Protein AF-A0AAP6DBE8-F1 (afdb_monomer)

Structure (mmCIF, N/CA/C/O backbone):
data_AF-A0AAP6DBE8-F1
#
_entry.id   AF-A0AAP6DBE8-F1
#
loop_
_atom_site.group_PDB
_atom_site.id
_atom_site.type_symbol
_atom_site.label_atom_id
_atom_site.label_alt_id
_atom_site.label_comp_id
_atom_site.label_asym_id
_atom_site.label_entity_id
_atom_site.label_seq_id
_atom_site.pdbx_PDB_ins_code
_atom_site.Cartn_x
_atom_site.Cartn_y
_atom_site.Cartn_z
_atom_site.occupancy
_atom_site.B_iso_or_equiv
_atom_site.auth_seq_id
_atom_site.auth_comp_id
_atom_site.auth_asym_id
_atom_site.auth_atom_id
_atom_site.pdbx_PDB_model_num
ATOM 1 N N . MET A 1 1 ? -3.756 -1.680 -12.990 1.00 94.00 1 MET A N 1
ATOM 2 C CA . MET A 1 1 ? -3.841 -1.918 -11.524 1.00 94.00 1 MET A CA 1
ATOM 3 C C . MET A 1 1 ? -5.269 -2.255 -11.115 1.00 94.00 1 MET A C 1
ATOM 5 O O . MET A 1 1 ? -6.154 -2.264 -11.970 1.00 94.00 1 MET A O 1
ATOM 9 N N . TYR A 1 2 ? -5.498 -2.557 -9.837 1.00 96.69 2 TYR A N 1
ATOM 10 C CA . TYR A 1 2 ? -6.786 -3.011 -9.311 1.00 96.69 2 TYR A CA 1
ATOM 11 C C . TYR A 1 2 ? -7.256 -2.153 -8.143 1.00 96.69 2 TYR A C 1
ATOM 13 O O . TYR A 1 2 ? -6.454 -1.786 -7.294 1.00 96.69 2 TYR A O 1
ATOM 21 N N . VAL A 1 3 ? -8.551 -1.856 -8.085 1.00 97.19 3 VAL A N 1
ATOM 22 C CA . VAL A 1 3 ? -9.161 -1.143 -6.960 1.00 97.19 3 VAL A CA 1
ATOM 23 C C . VAL A 1 3 ? -9.746 -2.162 -5.994 1.00 97.19 3 VAL A C 1
ATOM 25 O O . VAL A 1 3 ? -10.581 -2.986 -6.377 1.00 97.19 3 VAL A O 1
ATOM 28 N N . VAL A 1 4 ? -9.330 -2.083 -4.735 1.00 97.94 4 VAL A N 1
ATOM 29 C CA . VAL A 1 4 ? -9.816 -2.936 -3.649 1.00 97.94 4 VAL A CA 1
ATOM 30 C C . VAL A 1 4 ? -10.419 -2.056 -2.564 1.00 97.94 4 VAL A C 1
ATOM 32 O O . VAL A 1 4 ? -9.850 -1.034 -2.187 1.00 97.94 4 VAL A O 1
ATOM 35 N N . GLU A 1 5 ? -11.584 -2.449 -2.064 1.00 98.06 5 GLU A N 1
ATOM 36 C CA . GLU A 1 5 ? -12.177 -1.860 -0.868 1.00 98.06 5 GLU A CA 1
ATOM 37 C C . GLU A 1 5 ? -11.835 -2.724 0.347 1.00 98.06 5 GLU A C 1
ATOM 39 O O . GLU A 1 5 ? -12.017 -3.944 0.330 1.00 98.06 5 GLU A O 1
ATOM 44 N N . LEU A 1 6 ? -11.317 -2.074 1.382 1.00 98.25 6 LEU A N 1
ATOM 45 C CA . LEU A 1 6 ? -11.046 -2.637 2.693 1.00 98.25 6 LEU A CA 1
ATOM 46 C C . LEU A 1 6 ? -12.141 -2.174 3.642 1.00 98.25 6 LEU A C 1
ATOM 48 O O . LEU A 1 6 ? -12.322 -0.972 3.818 1.00 98.25 6 LEU A O 1
ATOM 52 N N . GLN A 1 7 ? -12.845 -3.122 4.245 1.00 98.19 7 GLN A N 1
ATOM 53 C CA . GLN A 1 7 ? -13.873 -2.882 5.252 1.00 98.19 7 GLN A CA 1
ATOM 54 C C . GLN A 1 7 ? -13.344 -3.321 6.617 1.00 98.19 7 GLN A C 1
ATOM 56 O O . GLN A 1 7 ? -12.933 -4.470 6.783 1.00 98.19 7 GLN A O 1
ATOM 61 N N . PHE A 1 8 ? -13.373 -2.416 7.588 1.00 98.19 8 PHE A N 1
ATOM 62 C CA . PHE A 1 8 ? -12.957 -2.648 8.963 1.00 98.19 8 PHE A CA 1
ATOM 63 C C . PHE A 1 8 ? -14.180 -2.581 9.877 1.00 98.19 8 PHE A C 1
ATOM 65 O O . PHE A 1 8 ? -14.873 -1.565 9.935 1.00 98.19 8 PHE A O 1
ATOM 72 N N . GLU A 1 9 ? -14.419 -3.668 10.599 1.00 97.06 9 GLU A N 1
ATOM 73 C CA . GLU A 1 9 ? -15.512 -3.803 11.562 1.00 97.06 9 GLU A CA 1
ATOM 74 C C . GLU A 1 9 ? -14.971 -3.641 12.984 1.00 97.06 9 GLU A C 1
ATOM 76 O O . GLU A 1 9 ? -13.877 -4.124 13.296 1.00 97.06 9 GLU A O 1
ATOM 81 N N . CYS A 1 10 ? -15.744 -2.996 13.855 1.00 95.88 10 CYS A N 1
ATOM 82 C CA . CYS A 1 10 ? -15.426 -2.895 15.276 1.00 95.88 10 CYS A CA 1
ATOM 83 C C . CYS A 1 10 ? -16.013 -4.078 16.053 1.00 95.88 10 CYS A C 1
ATOM 85 O O . CYS A 1 10 ? -17.191 -4.393 15.901 1.00 95.88 10 CYS A O 1
ATOM 87 N N . PHE A 1 11 ? -15.223 -4.699 16.932 1.00 95.75 11 PHE A N 1
ATOM 88 C CA . PHE A 1 11 ? -15.719 -5.734 17.853 1.00 95.75 11 PHE A CA 1
ATOM 89 C C . PHE A 1 11 ? -16.010 -5.208 19.268 1.00 95.75 11 PHE A C 1
ATOM 91 O O . PHE A 1 11 ? -16.619 -5.915 20.067 1.00 95.75 11 PHE A O 1
ATOM 98 N N . ASP A 1 12 ? -15.580 -3.985 19.577 1.00 95.31 12 ASP A N 1
ATOM 99 C CA . ASP A 1 12 ? -15.872 -3.274 20.823 1.00 95.31 12 ASP A CA 1
ATOM 100 C C . ASP A 1 12 ? -15.891 -1.757 20.556 1.00 95.31 12 ASP A C 1
ATOM 102 O O . ASP A 1 12 ? -15.523 -1.292 19.472 1.00 95.31 12 ASP A O 1
ATOM 106 N N . ASN A 1 13 ? -16.310 -0.970 21.545 1.00 93.62 13 ASN A N 1
ATOM 107 C CA . ASN A 1 13 ? -16.264 0.482 21.494 1.00 93.62 13 ASN A CA 1
ATOM 108 C C . ASN A 1 13 ? -14.830 0.975 21.266 1.00 93.62 13 ASN A C 1
ATOM 110 O O . ASN A 1 13 ? -13.860 0.462 21.827 1.00 93.62 13 ASN A O 1
ATOM 114 N N . THR A 1 14 ? -14.707 2.021 20.458 1.00 95.44 14 THR A N 1
ATOM 115 C CA . THR A 1 14 ? -13.428 2.642 20.117 1.00 95.44 14 THR A CA 1
ATOM 116 C C . THR A 1 14 ? -13.606 4.142 19.922 1.00 95.44 14 THR A C 1
ATOM 118 O O . THR A 1 14 ? -14.715 4.675 19.986 1.00 95.44 14 THR A O 1
ATOM 121 N N . THR A 1 15 ? -12.501 4.845 19.700 1.00 95.69 15 THR A N 1
ATOM 122 C CA . THR A 1 15 ? -12.509 6.276 19.386 1.00 95.69 15 THR A CA 1
ATOM 123 C C . THR A 1 15 ? -12.108 6.489 17.938 1.00 95.69 15 THR A C 1
ATOM 125 O O . THR A 1 15 ? -11.277 5.757 17.402 1.00 95.69 15 THR A O 1
ATOM 128 N N . VAL A 1 16 ? -12.635 7.549 17.323 1.00 94.69 16 VAL A N 1
ATOM 129 C CA . VAL A 1 16 ? -12.273 7.932 15.950 1.00 94.69 16 VAL A CA 1
ATOM 130 C C . VAL A 1 16 ? -10.757 8.084 15.800 1.00 94.69 16 VAL A C 1
ATOM 132 O O . VAL A 1 16 ? -10.187 7.604 14.830 1.00 94.69 16 VAL A O 1
ATOM 135 N N . SER A 1 17 ? -10.082 8.673 16.791 1.00 96.69 17 SER A N 1
ATOM 136 C CA . SER A 1 17 ? -8.626 8.850 16.774 1.00 96.69 17 SER A CA 1
ATOM 137 C C . SER A 1 17 ? -7.847 7.532 16.851 1.00 96.69 17 SER A C 1
ATOM 139 O O . SER A 1 17 ? -6.784 7.422 16.243 1.00 96.69 17 SER A O 1
ATOM 141 N N . ALA A 1 18 ? -8.341 6.536 17.595 1.00 97.19 18 ALA A N 1
ATOM 142 C CA . ALA A 1 18 ? -7.700 5.222 17.662 1.00 97.19 18 ALA A CA 1
ATOM 143 C C . ALA A 1 18 ? -7.819 4.483 16.323 1.00 97.19 18 ALA A C 1
ATOM 145 O O . ALA A 1 18 ? -6.824 3.954 15.826 1.00 97.19 18 ALA A O 1
ATOM 146 N N . VAL A 1 19 ? -9.011 4.516 15.721 1.00 97.12 19 VAL A N 1
ATOM 147 C CA . VAL A 1 19 ? -9.276 3.928 14.403 1.00 97.12 19 VAL A CA 1
ATOM 148 C C . VAL A 1 19 ? -8.437 4.593 13.320 1.00 97.12 19 VAL A C 1
ATOM 150 O O . VAL A 1 19 ? -7.745 3.899 12.579 1.00 97.12 19 VAL A O 1
ATOM 153 N N . ASP A 1 20 ? -8.447 5.926 13.265 1.00 96.12 20 ASP A N 1
ATOM 154 C CA . ASP A 1 20 ? -7.675 6.706 12.297 1.00 96.12 20 ASP A CA 1
ATOM 155 C C . ASP A 1 20 ? -6.185 6.347 12.357 1.00 96.12 20 ASP A C 1
ATOM 157 O O . ASP A 1 20 ? -5.578 5.999 11.343 1.00 96.12 20 ASP A O 1
ATOM 161 N N . LYS A 1 21 ? -5.606 6.317 13.562 1.00 97.38 21 LYS A N 1
ATOM 162 C CA . LYS A 1 21 ? -4.203 5.943 13.762 1.00 97.38 21 LYS A CA 1
ATOM 163 C C . LYS A 1 21 ? -3.907 4.507 13.317 1.00 97.38 21 LYS A C 1
ATOM 165 O O . LYS A 1 21 ? -2.855 4.263 12.723 1.00 97.38 21 LYS A O 1
ATOM 170 N N . ALA A 1 22 ? -4.787 3.556 13.628 1.00 98.12 22 ALA A N 1
ATOM 171 C CA . ALA A 1 22 ? -4.587 2.146 13.302 1.00 98.12 22 ALA A CA 1
ATOM 172 C C . ALA A 1 22 ? -4.685 1.890 11.790 1.00 98.12 22 ALA A C 1
ATOM 174 O O . ALA A 1 22 ? -3.790 1.270 11.212 1.00 98.12 22 ALA A O 1
ATOM 175 N N . ILE A 1 23 ? -5.728 2.419 11.142 1.00 98.06 23 ILE A N 1
ATOM 176 C CA . ILE A 1 23 ? -5.949 2.256 9.703 1.00 98.06 23 ILE A CA 1
ATOM 177 C C . ILE A 1 23 ? -4.853 2.972 8.909 1.00 98.06 23 ILE A C 1
ATOM 179 O O . ILE A 1 23 ? -4.235 2.337 8.056 1.00 98.06 23 ILE A O 1
ATOM 183 N N . ASN A 1 24 ? -4.535 4.238 9.212 1.00 97.50 24 ASN A N 1
ATOM 184 C CA . ASN A 1 24 ? -3.454 4.944 8.513 1.00 97.50 24 ASN A CA 1
ATOM 185 C C . ASN A 1 24 ? -2.097 4.258 8.717 1.00 97.50 24 ASN A C 1
ATOM 187 O O . ASN A 1 24 ? -1.337 4.110 7.764 1.00 97.50 24 ASN A O 1
ATOM 191 N N . GLY A 1 25 ? -1.814 3.752 9.923 1.00 97.31 25 GLY A N 1
ATOM 192 C CA . GLY A 1 25 ? -0.592 2.988 10.187 1.00 97.31 25 GLY A CA 1
ATOM 193 C C . GLY A 1 25 ? -0.487 1.701 9.359 1.00 97.31 25 GLY A C 1
ATOM 194 O O . GLY A 1 25 ? 0.607 1.338 8.918 1.00 97.31 25 GLY A O 1
ATOM 195 N N . LEU A 1 26 ? -1.610 1.019 9.108 1.00 98.44 26 LEU A N 1
ATOM 196 C CA . LEU A 1 26 ? -1.655 -0.122 8.195 1.00 98.44 26 LEU A CA 1
ATOM 197 C C . LEU A 1 26 ? -1.485 0.312 6.734 1.00 98.44 26 LEU A C 1
ATOM 199 O O . LEU A 1 26 ? -0.743 -0.342 6.002 1.00 98.44 26 LEU A O 1
ATOM 203 N N . MET A 1 27 ? -2.135 1.400 6.310 1.00 98.25 27 MET A N 1
ATOM 204 C CA . MET A 1 27 ? -2.022 1.898 4.935 1.00 98.25 27 MET A CA 1
ATOM 205 C C . MET A 1 27 ? -0.584 2.308 4.610 1.00 98.25 27 MET A C 1
ATOM 207 O O . MET A 1 27 ? -0.059 1.923 3.566 1.00 98.25 27 MET A O 1
ATOM 211 N N . ASP A 1 28 ? 0.094 2.991 5.535 1.00 97.00 28 ASP A N 1
ATOM 212 C CA . ASP A 1 28 ? 1.515 3.316 5.420 1.00 97.00 28 ASP A CA 1
ATOM 213 C C . ASP A 1 28 ? 2.380 2.057 5.308 1.00 97.00 28 ASP A C 1
ATOM 215 O O . ASP A 1 28 ? 3.249 1.984 4.440 1.00 97.00 28 ASP A O 1
ATOM 219 N N . ALA A 1 29 ? 2.139 1.045 6.148 1.00 97.38 29 ALA A N 1
ATOM 220 C CA . ALA A 1 29 ? 2.899 -0.202 6.105 1.00 97.38 29 ALA A CA 1
ATOM 221 C C . ALA A 1 29 ? 2.716 -0.943 4.769 1.00 97.38 29 ALA A C 1
ATOM 223 O O . ALA A 1 29 ? 3.698 -1.371 4.161 1.00 97.38 29 ALA A O 1
ATOM 224 N N . LEU A 1 30 ? 1.478 -1.055 4.279 1.00 98.12 30 LEU A N 1
ATOM 225 C CA . LEU A 1 30 ? 1.172 -1.675 2.986 1.00 98.12 30 LEU A CA 1
ATOM 226 C C . LEU A 1 30 ? 1.778 -0.886 1.820 1.00 98.12 30 LEU A C 1
ATOM 228 O O . LEU A 1 30 ? 2.292 -1.488 0.873 1.00 98.12 30 LEU A O 1
ATOM 232 N N . ARG A 1 31 ? 1.762 0.450 1.897 1.00 97.38 31 ARG A N 1
ATOM 233 C CA . ARG A 1 31 ? 2.384 1.336 0.908 1.00 97.38 31 ARG A CA 1
ATOM 234 C C . ARG A 1 31 ? 3.899 1.181 0.885 1.00 97.38 31 ARG A C 1
ATOM 236 O O . ARG A 1 31 ? 4.477 1.016 -0.184 1.00 97.38 31 ARG A O 1
ATOM 243 N N . TYR A 1 32 ? 4.555 1.204 2.043 1.00 96.50 32 TYR A N 1
ATOM 244 C CA . TYR A 1 32 ? 6.007 1.031 2.132 1.00 96.50 32 TYR A CA 1
ATOM 245 C C . TYR A 1 32 ? 6.463 -0.369 1.740 1.00 96.50 32 TYR A C 1
ATOM 247 O O . TYR A 1 32 ? 7.590 -0.526 1.288 1.00 96.50 32 TYR A O 1
ATOM 255 N N . ASN A 1 33 ? 5.596 -1.372 1.851 1.00 97.38 33 ASN A N 1
ATOM 256 C CA . ASN A 1 33 ? 5.857 -2.698 1.308 1.00 97.38 33 ASN A CA 1
ATOM 257 C C . ASN A 1 33 ? 5.554 -2.806 -0.205 1.00 97.38 33 ASN A C 1
ATOM 259 O O . ASN A 1 33 ? 5.912 -3.787 -0.846 1.00 97.38 33 ASN A O 1
ATOM 263 N N . GLY A 1 34 ? 4.894 -1.803 -0.795 1.00 96.56 34 GLY A N 1
ATOM 264 C CA . GLY A 1 34 ? 4.523 -1.751 -2.212 1.00 96.56 34 GLY A CA 1
ATOM 265 C C . GLY A 1 34 ? 3.275 -2.546 -2.593 1.00 96.56 34 GLY A C 1
ATOM 266 O O . GLY A 1 34 ? 3.054 -2.786 -3.777 1.00 96.56 34 GLY A O 1
ATOM 267 N N . GLN A 1 35 ? 2.469 -2.976 -1.619 1.00 97.56 35 GLN A N 1
ATOM 268 C CA . GLN A 1 35 ? 1.204 -3.686 -1.859 1.00 97.56 35 GLN A CA 1
ATOM 269 C C . GLN A 1 35 ? 0.055 -2.730 -2.208 1.00 97.56 35 GLN A C 1
ATOM 271 O O . GLN A 1 35 ? -0.896 -3.113 -2.892 1.00 97.56 35 GLN A O 1
ATOM 276 N N . VAL A 1 36 ? 0.151 -1.489 -1.730 1.00 97.62 36 VAL A N 1
ATOM 277 C CA . VAL A 1 36 ? -0.8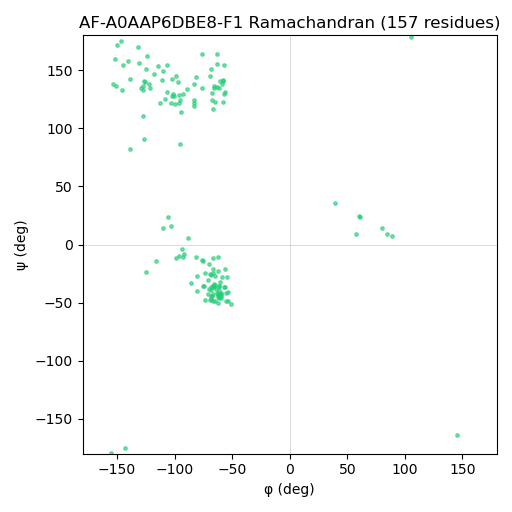06 -0.409 -1.974 1.00 97.62 36 VAL A CA 1
ATOM 278 C C . VAL A 1 36 ? -0.087 0.771 -2.623 1.00 97.62 36 VAL A C 1
ATOM 280 O O . VAL A 1 36 ? 1.025 1.132 -2.241 1.00 97.62 36 VAL A O 1
ATOM 283 N N . LEU A 1 37 ? -0.736 1.370 -3.614 1.00 95.75 37 LEU A N 1
ATOM 284 C CA . LEU A 1 37 ? -0.281 2.530 -4.368 1.00 95.75 37 LEU A CA 1
ATOM 285 C C . LEU A 1 37 ? -1.074 3.773 -3.952 1.00 95.75 37 LEU A C 1
ATOM 287 O O . LEU A 1 37 ? -2.222 3.675 -3.524 1.00 95.75 37 LEU A O 1
ATOM 291 N N . GLY A 1 38 ? -0.467 4.946 -4.123 1.00 90.81 38 GLY A N 1
ATOM 292 C CA . GLY A 1 38 ? -1.052 6.227 -3.720 1.00 90.81 38 GLY A CA 1
ATOM 293 C C . GLY A 1 38 ? -0.404 6.799 -2.464 1.00 90.81 38 GLY A C 1
ATOM 294 O O . GLY A 1 38 ? 0.545 6.227 -1.929 1.00 90.81 38 GLY A O 1
ATOM 295 N N . ARG A 1 39 ? -0.860 7.981 -2.046 1.00 84.50 39 ARG A N 1
ATOM 296 C CA . ARG A 1 39 ? -0.313 8.740 -0.902 1.00 84.50 39 ARG A CA 1
ATOM 297 C C . ARG A 1 39 ? -1.365 9.090 0.141 1.00 84.50 39 ARG A C 1
ATOM 299 O O . ARG A 1 39 ? -1.012 9.303 1.293 1.00 84.50 39 ARG A O 1
ATOM 306 N N . GLU A 1 40 ? -2.623 9.143 -0.273 1.00 86.94 40 GLU A N 1
ATOM 307 C CA . GLU A 1 40 ? -3.751 9.510 0.566 1.00 86.94 40 GLU A CA 1
ATOM 308 C C . GLU A 1 40 ? -4.809 8.422 0.458 1.00 86.94 40 GLU A C 1
ATOM 310 O O . GLU A 1 40 ? -5.139 7.963 -0.638 1.00 86.94 40 GLU A O 1
ATOM 315 N N . PHE A 1 41 ? -5.323 8.007 1.611 1.00 94.81 41 PHE A N 1
ATOM 316 C CA . PHE A 1 41 ? -6.268 6.908 1.729 1.00 94.81 41 PHE A CA 1
ATOM 317 C C . PHE A 1 41 ? -7.483 7.403 2.506 1.00 94.81 41 PHE A C 1
ATOM 319 O O . PHE A 1 41 ? -7.481 7.358 3.735 1.00 94.81 41 PHE A O 1
ATOM 326 N N . PRO A 1 42 ? -8.512 7.925 1.817 1.00 94.75 42 PRO A N 1
ATOM 327 C CA . PRO A 1 42 ? -9.711 8.400 2.486 1.00 94.75 42 PRO A CA 1
ATOM 328 C C . PRO A 1 42 ? -10.347 7.275 3.306 1.00 94.75 42 PRO A C 1
ATOM 330 O O . PRO A 1 42 ? -10.696 6.225 2.759 1.00 94.75 42 PRO A O 1
ATOM 333 N N . ILE A 1 43 ? -10.506 7.514 4.607 1.00 96.69 43 ILE A N 1
ATOM 334 C CA . ILE A 1 43 ? -11.224 6.622 5.516 1.00 96.69 43 ILE A CA 1
ATOM 335 C C . ILE A 1 43 ? -12.663 7.123 5.608 1.00 96.69 43 ILE A C 1
ATOM 337 O O . ILE A 1 43 ? -12.926 8.215 6.112 1.00 96.69 43 ILE A O 1
ATOM 341 N N . VAL A 1 44 ? -13.601 6.327 5.109 1.00 96.94 44 VAL A N 1
ATOM 342 C CA . VAL A 1 44 ? -15.036 6.602 5.210 1.00 96.94 44 VAL A CA 1
ATOM 343 C C . VAL A 1 44 ? -15.575 5.905 6.453 1.00 96.94 44 VAL A C 1
ATOM 345 O O . VAL A 1 44 ? -15.343 4.716 6.631 1.00 96.94 44 VAL A O 1
ATOM 348 N N . MET A 1 45 ? -16.305 6.632 7.295 1.00 95.38 45 MET A N 1
ATOM 349 C CA . MET A 1 45 ? -17.018 6.088 8.454 1.00 95.38 45 MET A CA 1
ATOM 350 C C . MET A 1 45 ? -18.505 5.951 8.113 1.00 95.38 45 MET A C 1
ATOM 352 O O . MET A 1 45 ? -19.111 6.916 7.647 1.00 95.38 45 MET A O 1
ATOM 356 N N . GLY A 1 46 ? -19.100 4.785 8.359 1.00 89.75 46 GLY A N 1
ATOM 357 C CA . GLY A 1 46 ? -20.534 4.554 8.165 1.00 89.75 46 GLY A CA 1
ATOM 358 C C . GLY A 1 46 ? -21.045 3.447 9.078 1.00 89.75 46 GLY A C 1
ATOM 359 O O . GLY A 1 46 ? -20.343 2.469 9.262 1.00 89.75 46 GLY A O 1
ATOM 360 N N . ASP A 1 47 ? -22.223 3.616 9.685 1.00 87.06 47 ASP A N 1
ATOM 361 C CA . ASP A 1 47 ? -22.952 2.613 10.490 1.00 87.06 47 ASP A CA 1
ATOM 362 C C . ASP A 1 47 ? -22.109 1.705 11.425 1.00 87.06 47 ASP A C 1
ATOM 364 O O . ASP A 1 47 ? -22.445 0.547 11.650 1.00 87.06 47 ASP A O 1
ATOM 368 N N . GLY A 1 48 ? -21.031 2.235 12.022 1.00 85.62 48 GLY A N 1
ATOM 369 C CA . GLY A 1 48 ? -20.146 1.486 12.934 1.00 85.62 48 GLY A CA 1
ATOM 370 C C . GLY A 1 48 ? -18.985 0.737 12.264 1.00 85.62 48 GLY A C 1
ATOM 371 O O . GLY A 1 48 ? -18.253 0.013 12.936 1.00 85.62 48 GLY A O 1
ATOM 372 N N . GLU A 1 49 ? -18.788 0.946 10.967 1.00 95.38 49 GLU A N 1
ATOM 373 C CA . GLU A 1 49 ? -17.738 0.366 10.135 1.00 95.38 49 GLU A CA 1
ATOM 374 C C . GLU A 1 49 ? -16.907 1.455 9.444 1.00 95.38 49 GLU A C 1
ATOM 376 O O . GLU A 1 49 ? -17.309 2.620 9.316 1.00 95.38 49 GLU A O 1
ATOM 381 N N . PHE A 1 50 ? -15.726 1.057 8.975 1.00 98.00 50 PHE A N 1
ATOM 382 C CA . PHE A 1 50 ? -14.801 1.934 8.271 1.00 98.00 50 PHE A CA 1
ATOM 383 C C . PHE A 1 50 ? -14.394 1.338 6.936 1.00 98.00 50 PHE A C 1
ATOM 385 O O . PHE A 1 50 ? -14.139 0.141 6.831 1.00 98.00 50 PHE A O 1
ATOM 392 N N . PHE A 1 51 ? -14.281 2.185 5.921 1.00 98.00 51 PHE A N 1
ATOM 393 C CA . PHE A 1 51 ? -13.958 1.765 4.567 1.00 98.00 51 PHE A CA 1
ATOM 394 C C . PHE A 1 51 ? -12.784 2.560 4.026 1.00 98.00 51 PHE A C 1
ATOM 396 O O . PHE A 1 51 ? -12.744 3.784 4.145 1.00 98.00 51 PHE A O 1
ATOM 403 N N . VAL A 1 52 ? -11.860 1.864 3.374 1.00 98.12 52 VAL A N 1
ATOM 404 C CA . VAL A 1 52 ? -10.759 2.475 2.629 1.00 98.12 52 VAL A CA 1
ATOM 405 C C . VAL A 1 52 ? -10.720 1.869 1.242 1.00 98.12 52 VAL A C 1
ATOM 407 O O . VAL A 1 52 ? -10.798 0.653 1.085 1.00 98.12 52 VAL A O 1
ATOM 410 N N . ARG A 1 53 ? -10.576 2.709 0.220 1.00 97.31 53 ARG A N 1
ATOM 411 C CA . ARG A 1 53 ? -10.313 2.245 -1.144 1.00 97.31 53 ARG A CA 1
ATOM 412 C C . ARG A 1 53 ? -8.848 2.435 -1.464 1.00 97.31 53 ARG A C 1
ATOM 414 O O . ARG A 1 53 ? -8.309 3.525 -1.296 1.00 97.31 53 ARG A O 1
ATOM 421 N N . VAL A 1 54 ? -8.228 1.363 -1.930 1.00 97.06 54 VAL A N 1
ATOM 422 C CA . VAL A 1 54 ? -6.812 1.320 -2.275 1.00 97.06 54 VAL A CA 1
ATOM 423 C C . VAL A 1 54 ? -6.635 0.851 -3.709 1.00 97.06 54 VAL A C 1
ATOM 425 O O . VAL A 1 54 ? -7.445 0.081 -4.232 1.00 97.06 54 VAL A O 1
ATOM 428 N N . VAL A 1 55 ? -5.555 1.307 -4.337 1.00 96.88 55 VAL A N 1
ATOM 429 C CA . VAL A 1 55 ? -5.106 0.787 -5.626 1.00 96.88 55 VAL A CA 1
ATOM 430 C C . VAL A 1 55 ? -3.963 -0.188 -5.375 1.00 96.88 55 VAL A C 1
ATOM 432 O O . VAL A 1 55 ? -2.988 0.142 -4.705 1.00 96.88 55 VAL A O 1
ATOM 435 N N . CYS A 1 56 ? -4.079 -1.392 -5.915 1.00 97.50 56 CYS A N 1
ATOM 436 C CA . CYS A 1 56 ? -3.099 -2.460 -5.808 1.00 97.50 56 CYS A CA 1
ATOM 437 C C . CYS A 1 56 ? -2.433 -2.716 -7.168 1.00 97.50 56 CYS A C 1
ATOM 439 O O . CYS A 1 56 ? -3.118 -2.680 -8.200 1.00 97.50 56 CYS A O 1
ATOM 441 N N . PRO A 1 57 ? -1.118 -3.004 -7.204 1.00 96.94 57 PRO A N 1
ATOM 442 C CA . PRO A 1 57 ? -0.426 -3.367 -8.440 1.00 96.94 57 PRO A CA 1
ATOM 443 C C . PRO A 1 57 ? -1.071 -4.561 -9.165 1.00 96.94 57 PRO A C 1
ATOM 445 O O . PRO A 1 57 ? -1.272 -4.520 -10.381 1.00 96.94 57 PRO A O 1
ATOM 448 N N . GLU A 1 58 ? -1.466 -5.580 -8.402 1.00 96.56 58 GLU A N 1
ATOM 449 C CA . GLU A 1 58 ? -1.987 -6.873 -8.852 1.00 96.56 58 GLU A CA 1
ATOM 450 C C . GLU A 1 58 ? -3.271 -7.253 -8.095 1.00 96.56 58 GLU A C 1
ATOM 452 O O . GLU A 1 58 ? -3.654 -6.603 -7.121 1.00 96.56 58 GLU A O 1
ATOM 457 N N . GLN A 1 59 ? -3.962 -8.309 -8.542 1.00 95.56 59 GLN A N 1
ATOM 458 C CA . GLN A 1 59 ? -5.225 -8.746 -7.920 1.00 95.56 59 GLN A CA 1
ATOM 459 C C . GLN A 1 59 ? -5.033 -9.265 -6.496 1.00 95.56 59 GLN A C 1
ATOM 461 O O . GLN A 1 59 ? -5.904 -9.114 -5.644 1.00 95.56 59 GLN A O 1
ATOM 466 N N . ASP A 1 60 ? -3.894 -9.893 -6.255 1.00 95.62 60 ASP A N 1
ATOM 467 C CA . ASP A 1 60 ? -3.535 -10.596 -5.037 1.00 95.62 60 ASP A CA 1
ATOM 468 C C . ASP A 1 60 ? -2.445 -9.858 -4.249 1.00 95.62 60 ASP A C 1
ATOM 470 O O . ASP A 1 60 ? -1.880 -10.426 -3.316 1.00 95.62 60 ASP A O 1
ATOM 474 N N . SER A 1 61 ? -2.173 -8.582 -4.563 1.00 97.25 61 SER A N 1
ATOM 475 C CA . SER A 1 61 ? -1.147 -7.790 -3.870 1.00 97.25 61 SER A CA 1
ATOM 476 C C . SER A 1 61 ? -1.343 -7.751 -2.358 1.00 97.25 61 SER A C 1
ATOM 478 O O . SER A 1 61 ? -0.370 -7.619 -1.628 1.00 97.25 61 SER A O 1
ATOM 480 N N . LEU A 1 62 ? -2.578 -7.873 -1.865 1.00 97.75 62 LEU A N 1
ATOM 481 C CA . LEU A 1 62 ? -2.905 -7.883 -0.433 1.00 97.75 62 LEU A CA 1
ATOM 482 C C . LEU A 1 62 ? -2.855 -9.277 0.211 1.00 97.75 62 LEU A C 1
ATOM 484 O O . LEU A 1 62 ? -3.212 -9.431 1.377 1.00 97.75 62 LEU A O 1
ATOM 488 N N . HIS A 1 63 ? -2.430 -10.307 -0.523 1.00 97.38 63 HIS A N 1
ATOM 489 C CA . HIS A 1 63 ? -2.318 -11.647 0.029 1.00 97.38 63 HIS A CA 1
ATOM 490 C C . HIS A 1 63 ? -1.271 -11.675 1.165 1.00 97.38 63 HIS A C 1
ATOM 492 O O . HIS A 1 63 ? -0.157 -11.178 0.974 1.00 97.38 63 HIS A O 1
ATOM 498 N N . PRO A 1 64 ? -1.542 -12.336 2.312 1.00 96.62 64 PRO A N 1
ATOM 499 C CA . PRO A 1 64 ? -0.636 -12.347 3.468 1.00 96.62 64 PRO A CA 1
ATOM 500 C C . PRO A 1 64 ? 0.789 -12.842 3.193 1.00 96.62 64 PRO A C 1
ATOM 502 O O . PRO A 1 64 ? 1.709 -12.516 3.938 1.00 96.62 64 PRO A O 1
ATOM 505 N N . ARG A 1 65 ? 0.983 -13.609 2.110 1.00 96.25 65 ARG A N 1
ATOM 506 C CA . ARG A 1 65 ? 2.305 -14.072 1.641 1.00 96.25 65 ARG A CA 1
ATOM 507 C C . ARG A 1 65 ? 3.270 -12.929 1.332 1.00 96.25 65 ARG A C 1
ATOM 509 O O . ARG A 1 65 ? 4.471 -13.127 1.430 1.00 96.25 65 ARG A O 1
ATOM 516 N N . TYR A 1 66 ? 2.738 -11.766 0.962 1.00 96.94 66 TYR A N 1
ATOM 517 C CA . TYR A 1 66 ? 3.530 -10.592 0.621 1.00 96.94 66 TYR A CA 1
ATOM 518 C C . TYR A 1 66 ? 3.773 -9.673 1.813 1.00 96.94 66 TYR A C 1
ATOM 520 O O . TYR A 1 66 ? 4.548 -8.736 1.684 1.00 96.94 66 TYR A O 1
ATOM 528 N N . HIS A 1 67 ? 3.143 -9.908 2.970 1.00 97.06 67 HIS A N 1
ATOM 529 C CA . HIS A 1 67 ? 3.289 -9.026 4.124 1.00 97.06 67 HIS A CA 1
ATOM 530 C C . HIS A 1 67 ? 4.726 -9.034 4.643 1.00 97.06 67 HIS A C 1
ATOM 532 O O . HIS A 1 67 ? 5.228 -10.072 5.088 1.00 97.06 67 HIS A O 1
ATOM 538 N N . SER A 1 68 ? 5.341 -7.852 4.697 1.00 96.19 68 SER A N 1
ATOM 539 C CA . SER A 1 68 ? 6.526 -7.656 5.527 1.00 96.19 68 SER A CA 1
ATOM 540 C C . SER A 1 68 ? 6.187 -7.868 7.002 1.00 96.19 68 SER A C 1
ATOM 542 O O . SER A 1 68 ? 5.022 -7.834 7.419 1.00 96.19 68 SER A O 1
ATOM 544 N N . ASP A 1 69 ? 7.209 -8.053 7.832 1.00 95.69 69 ASP A N 1
ATOM 545 C CA . ASP A 1 69 ? 7.000 -8.190 9.274 1.00 95.69 69 ASP A CA 1
ATOM 546 C C . ASP A 1 69 ? 6.347 -6.944 9.876 1.00 95.69 69 ASP A C 1
ATOM 548 O O . ASP A 1 69 ? 5.507 -7.055 10.769 1.00 95.69 69 ASP A O 1
ATOM 552 N N . PHE A 1 70 ? 6.635 -5.761 9.327 1.00 96.31 70 PHE A N 1
ATOM 553 C CA . PHE A 1 70 ? 5.985 -4.530 9.759 1.00 96.31 70 PHE A CA 1
ATOM 554 C C . PHE A 1 70 ? 4.498 -4.482 9.377 1.00 96.31 70 PHE A C 1
ATOM 556 O O . PHE A 1 70 ? 3.676 -4.089 10.205 1.00 96.31 70 PHE A O 1
ATOM 563 N N . VAL A 1 71 ? 4.120 -4.964 8.184 1.00 98.06 71 VAL A N 1
ATOM 564 C CA . VAL A 1 71 ? 2.701 -5.112 7.810 1.00 98.06 71 VAL A CA 1
ATOM 565 C C . VAL A 1 71 ? 1.990 -6.058 8.777 1.00 98.06 71 VAL A C 1
ATOM 567 O O . VAL A 1 71 ? 0.913 -5.726 9.267 1.00 98.06 71 VAL A O 1
ATOM 570 N N . LYS A 1 72 ? 2.600 -7.198 9.128 1.00 97.81 72 LYS A N 1
ATOM 571 C CA . LYS A 1 72 ? 2.027 -8.138 10.112 1.00 97.81 72 LYS A CA 1
ATOM 572 C C . LYS A 1 72 ? 1.832 -7.476 11.480 1.00 97.81 72 LYS A C 1
ATOM 574 O O . LYS A 1 72 ? 0.790 -7.656 12.104 1.00 97.81 72 LYS A O 1
ATOM 579 N N . VAL A 1 73 ? 2.799 -6.675 11.932 1.00 97.50 73 VAL A N 1
ATOM 580 C CA . VAL A 1 73 ? 2.682 -5.899 13.177 1.00 97.50 73 VAL A CA 1
ATOM 581 C C . VAL A 1 73 ? 1.517 -4.909 13.108 1.00 97.50 73 VAL A C 1
ATOM 583 O O . VAL A 1 73 ? 0.729 -4.847 14.049 1.00 97.50 73 VAL A O 1
ATOM 586 N N . CYS A 1 74 ? 1.370 -4.157 12.015 1.00 98.12 74 CYS A N 1
ATOM 587 C CA . CYS A 1 74 ? 0.259 -3.216 11.857 1.00 98.12 74 CYS A CA 1
ATOM 588 C C . CYS A 1 74 ? -1.103 -3.917 11.763 1.00 98.12 74 CYS A C 1
ATOM 590 O O . CYS A 1 74 ? -2.061 -3.429 12.352 1.00 98.12 74 CYS A O 1
ATOM 592 N N . MET A 1 75 ? -1.182 -5.081 11.110 1.00 98.12 75 MET A N 1
ATOM 593 C CA . MET A 1 75 ? -2.394 -5.912 11.088 1.00 98.12 75 MET A CA 1
ATOM 594 C C . MET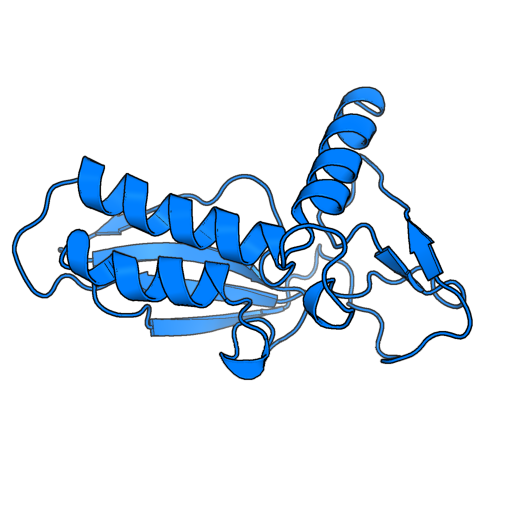 A 1 75 ? -2.806 -6.341 12.499 1.00 98.12 75 MET A C 1
ATOM 596 O O . MET A 1 75 ? -3.978 -6.253 12.846 1.00 98.12 75 MET A O 1
ATOM 600 N N . ASN A 1 76 ? -1.847 -6.748 13.336 1.00 97.44 76 ASN A N 1
ATOM 601 C CA . ASN A 1 76 ? -2.132 -7.116 14.723 1.00 97.44 76 ASN A CA 1
ATOM 602 C C . ASN A 1 76 ? -2.556 -5.904 15.567 1.00 97.44 76 ASN A C 1
ATOM 604 O O . ASN A 1 76 ? -3.450 -6.024 16.392 1.00 97.44 76 ASN A O 1
ATOM 608 N N . ARG A 1 77 ? -1.974 -4.721 15.333 1.00 97.44 77 ARG A N 1
ATOM 609 C CA . ARG A 1 77 ? -2.323 -3.479 16.053 1.00 97.44 77 ARG A CA 1
ATOM 610 C C . ARG A 1 77 ? -3.736 -2.966 15.776 1.00 97.44 77 ARG A C 1
ATOM 612 O O . ARG A 1 77 ? -4.198 -2.089 16.498 1.00 97.44 77 ARG A O 1
ATOM 619 N N . LEU A 1 78 ? -4.437 -3.498 14.773 1.00 98.25 78 LEU A N 1
ATOM 620 C CA . LEU A 1 78 ? -5.854 -3.188 14.561 1.00 98.25 78 LEU A CA 1
ATOM 621 C C . LEU A 1 78 ? -6.690 -3.517 15.808 1.00 98.25 78 LEU A C 1
ATOM 623 O O . LEU A 1 78 ? -7.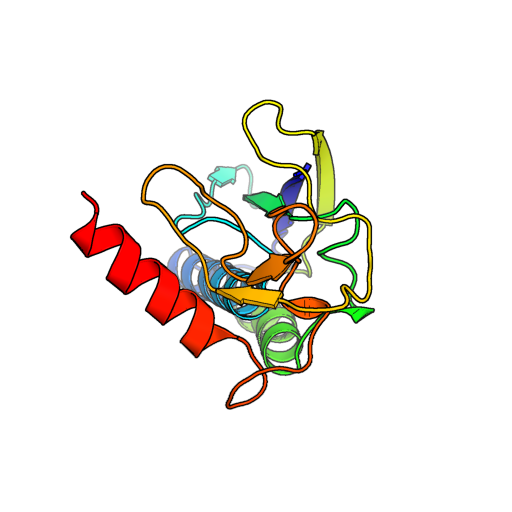574 -2.739 16.170 1.00 98.25 78 LEU A O 1
ATOM 627 N N . SER A 1 79 ? -6.358 -4.600 16.521 1.00 97.56 79 SER A N 1
ATOM 628 C CA . SER A 1 79 ? -7.089 -4.986 17.732 1.00 97.56 79 SER A CA 1
ATOM 629 C C . SER A 1 79 ? -6.950 -3.978 18.86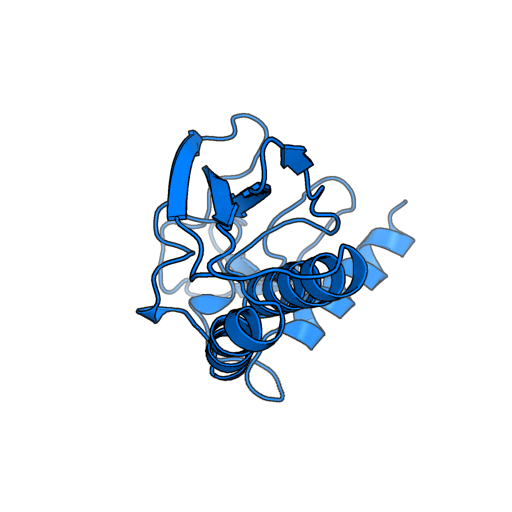9 1.00 97.56 79 SER A C 1
ATOM 631 O O . SER A 1 79 ? -7.867 -3.855 19.674 1.00 97.56 79 SER A O 1
ATOM 633 N N . ASP A 1 80 ? -5.849 -3.220 18.921 1.00 96.94 80 ASP A N 1
ATOM 634 C CA . ASP A 1 80 ? -5.642 -2.169 19.929 1.00 96.94 80 ASP A CA 1
ATOM 635 C C . ASP A 1 80 ? -6.640 -1.008 19.754 1.00 96.94 80 ASP A C 1
ATOM 637 O O . ASP A 1 80 ? -6.886 -0.247 20.689 1.00 96.94 80 ASP A O 1
ATOM 641 N N . ALA A 1 81 ? -7.220 -0.874 18.556 1.00 97.31 81 ALA A N 1
ATOM 642 C CA . ALA A 1 81 ? -8.278 0.077 18.226 1.00 97.31 81 ALA A CA 1
ATOM 643 C C . ALA A 1 81 ? -9.670 -0.579 18.151 1.00 97.31 81 ALA A C 1
ATOM 645 O O . ALA A 1 81 ? -10.593 0.025 17.603 1.00 97.31 81 ALA A O 1
ATOM 646 N N . SER A 1 82 ? -9.822 -1.794 18.684 1.00 97.69 82 SER A N 1
ATOM 647 C CA . SER A 1 82 ? -11.048 -2.602 18.627 1.00 97.69 82 SER A CA 1
ATOM 648 C C . SER A 1 82 ? -11.503 -2.975 17.208 1.00 97.69 82 SER A C 1
ATOM 650 O O . SER A 1 82 ? -12.681 -3.262 17.000 1.00 97.69 82 SER A O 1
ATOM 652 N N . LEU A 1 83 ? -10.590 -2.985 16.228 1.00 97.81 83 LEU A N 1
ATOM 653 C CA . LEU A 1 83 ? -10.880 -3.335 14.835 1.00 97.81 83 LEU A CA 1
ATOM 654 C C . LEU A 1 83 ? -10.538 -4.798 14.544 1.00 97.81 83 LEU A C 1
ATOM 656 O O . LEU A 1 83 ? -9.497 -5.312 14.962 1.00 97.81 83 LEU A O 1
ATOM 660 N N . LEU A 1 84 ? -11.395 -5.457 13.769 1.00 97.19 84 LEU A N 1
ATOM 661 C CA . LEU A 1 84 ? -11.104 -6.750 13.158 1.00 97.19 84 LEU A CA 1
ATOM 662 C C . LEU A 1 84 ? -10.160 -6.591 11.956 1.00 97.19 84 LEU A C 1
ATOM 664 O O . LEU A 1 84 ? -9.984 -5.501 11.405 1.00 97.19 84 LEU A O 1
ATOM 668 N N . ALA A 1 85 ? -9.564 -7.704 11.521 1.00 96.38 85 ALA A N 1
ATOM 669 C CA . ALA A 1 85 ? -8.825 -7.735 10.263 1.00 96.38 85 ALA A CA 1
ATOM 670 C C . ALA A 1 85 ? -9.748 -7.333 9.094 1.00 96.38 85 ALA A C 1
ATOM 672 O O . ALA A 1 85 ? -10.897 -7.785 9.053 1.00 96.38 85 ALA A O 1
ATOM 673 N N . PRO A 1 86 ? -9.270 -6.515 8.138 1.00 97.56 86 PRO A N 1
ATOM 674 C CA . PRO A 1 86 ? -10.125 -5.978 7.097 1.00 97.56 86 PRO A CA 1
ATOM 675 C C . PRO A 1 86 ? -10.655 -7.067 6.169 1.00 97.56 86 PRO A C 1
ATOM 677 O O . PRO A 1 86 ? -9.904 -7.915 5.677 1.00 97.56 86 PRO A O 1
ATOM 680 N N . LYS A 1 87 ? -11.946 -6.983 5.855 1.00 97.38 87 LYS A N 1
ATOM 681 C CA . LYS A 1 87 ? -12.549 -7.719 4.745 1.00 97.38 87 LYS A CA 1
ATOM 682 C C . LYS A 1 87 ? -12.170 -7.022 3.444 1.00 97.38 87 LYS A C 1
ATOM 684 O O . LYS A 1 87 ? -12.232 -5.800 3.343 1.00 97.38 87 LYS A O 1
ATOM 689 N N . MET A 1 88 ? -11.764 -7.806 2.452 1.00 96.75 88 MET A N 1
ATOM 690 C CA . MET A 1 88 ? -11.299 -7.295 1.163 1.00 96.75 88 MET A CA 1
ATOM 691 C C . MET A 1 88 ? -12.348 -7.558 0.089 1.00 96.75 88 MET A C 1
ATOM 693 O O . MET A 1 88 ? -12.811 -8.689 -0.069 1.00 96.75 88 MET A O 1
ATOM 697 N N . ARG A 1 89 ? -12.686 -6.530 -0.691 1.00 97.38 89 ARG A N 1
ATOM 698 C CA . ARG A 1 89 ? -13.599 -6.633 -1.831 1.00 97.38 89 ARG A CA 1
ATOM 699 C C . ARG A 1 89 ? -12.949 -6.045 -3.078 1.00 97.38 89 ARG A C 1
ATOM 701 O O . ARG A 1 89 ? -12.760 -4.835 -3.180 1.00 97.38 89 ARG A O 1
ATOM 708 N N . MET A 1 90 ? -12.618 -6.906 -4.039 1.00 97.19 90 MET A N 1
ATOM 709 C CA . MET A 1 90 ? -12.112 -6.487 -5.348 1.00 97.19 90 MET A CA 1
ATOM 710 C C . MET A 1 90 ? -13.220 -5.753 -6.109 1.00 97.19 90 MET A C 1
ATOM 712 O O . 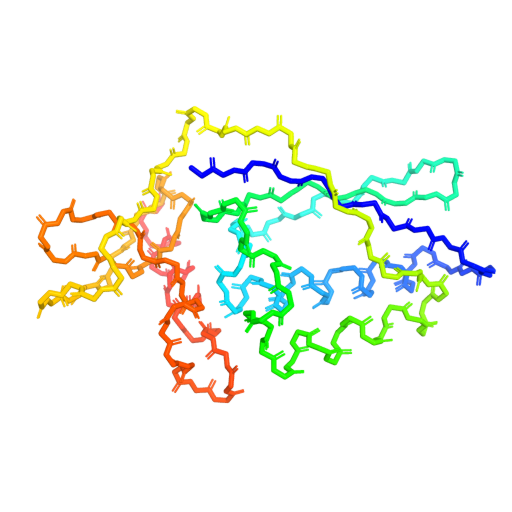MET A 1 90 ? -14.255 -6.347 -6.412 1.00 97.19 90 MET A O 1
ATOM 716 N N . LEU A 1 91 ? -13.015 -4.470 -6.412 1.00 97.12 91 LEU A N 1
ATOM 717 C CA . LEU A 1 91 ? -13.973 -3.675 -7.184 1.00 97.12 91 LEU A CA 1
ATOM 718 C C . LEU A 1 91 ? -13.750 -3.837 -8.690 1.00 97.12 91 LEU A C 1
ATOM 720 O O . LEU A 1 91 ? -14.710 -3.816 -9.456 1.00 97.12 91 LEU A O 1
ATOM 724 N N . GLY A 1 92 ? -12.497 -4.024 -9.113 1.00 95.94 92 GLY A N 1
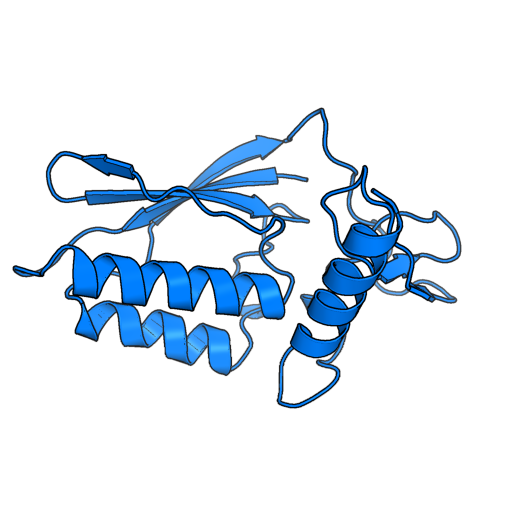ATOM 725 C CA . GLY A 1 92 ? -12.148 -4.257 -10.511 1.00 95.94 92 GLY A CA 1
ATOM 726 C C . GLY A 1 92 ? -10.818 -3.633 -10.914 1.00 95.94 92 GLY A C 1
ATOM 727 O O . GLY A 1 92 ? -9.998 -3.272 -10.072 1.00 95.94 92 GLY A O 1
ATOM 728 N N . ARG A 1 93 ? -10.601 -3.526 -12.226 1.00 94.81 93 ARG A N 1
ATOM 729 C CA . ARG A 1 93 ? -9.427 -2.866 -12.811 1.00 94.81 93 ARG A CA 1
ATOM 730 C C . ARG A 1 93 ? -9.651 -1.362 -12.890 1.00 94.81 93 ARG A C 1
ATOM 732 O O . ARG A 1 93 ? -10.725 -0.928 -13.295 1.00 94.81 93 ARG A O 1
ATOM 739 N N . ASP A 1 94 ? -8.621 -0.595 -12.561 1.00 93.31 94 ASP A N 1
ATOM 740 C CA . ASP A 1 94 ? -8.591 0.831 -12.875 1.00 93.31 94 ASP A CA 1
ATOM 741 C C . ASP A 1 94 ? -8.115 1.024 -14.321 1.00 93.31 94 ASP A C 1
ATOM 743 O O . ASP A 1 94 ? -7.029 0.566 -14.679 1.00 93.31 94 ASP A O 1
ATOM 747 N N . LEU A 1 95 ? -8.943 1.679 -15.140 1.00 90.06 95 LEU A N 1
ATOM 748 C CA . LEU A 1 95 ? -8.675 1.958 -16.555 1.00 90.06 95 LEU A CA 1
ATOM 749 C C . LEU A 1 95 ? -7.625 3.051 -16.761 1.00 90.06 95 LEU A C 1
ATOM 751 O O . LEU A 1 95 ? -6.999 3.089 -17.814 1.00 90.06 95 LEU A O 1
ATOM 755 N N . ASN A 1 96 ? -7.446 3.933 -15.777 1.00 88.38 96 ASN A N 1
ATOM 756 C CA . ASN A 1 96 ? -6.505 5.050 -15.865 1.00 88.38 96 ASN A CA 1
ATOM 757 C C . ASN A 1 96 ? -5.132 4.704 -15.278 1.00 88.38 96 ASN A C 1
ATOM 759 O O . ASN A 1 96 ? -4.213 5.518 -15.322 1.00 88.38 96 ASN A O 1
ATOM 763 N N . SER A 1 97 ? -4.999 3.507 -14.711 1.00 87.19 97 SER A N 1
ATOM 764 C CA . SER A 1 97 ? -3.765 3.031 -14.110 1.00 87.19 97 SER A CA 1
ATOM 765 C C . SER A 1 97 ? -2.997 2.118 -15.053 1.00 87.19 97 SER A C 1
ATOM 767 O O . SER A 1 97 ? -3.570 1.253 -15.716 1.00 87.19 97 SER A O 1
ATOM 769 N N . GLU A 1 98 ? -1.675 2.214 -14.981 1.00 85.69 98 GLU A N 1
ATOM 770 C CA . GLU A 1 98 ? -0.753 1.301 -15.654 1.00 85.69 98 GLU A CA 1
ATOM 771 C C . GLU A 1 98 ? -0.983 -0.167 -15.249 1.00 85.69 98 GLU A C 1
ATOM 773 O O . GLU A 1 98 ? -1.472 -0.496 -14.156 1.00 85.69 98 GLU A O 1
ATOM 778 N N . GLN A 1 99 ? -0.605 -1.084 -16.135 1.00 91.88 99 GLN A N 1
ATOM 779 C CA . GLN A 1 99 ? -0.517 -2.506 -15.808 1.00 91.88 99 GLN A CA 1
ATOM 780 C C . GLN A 1 99 ? 0.812 -2.785 -15.099 1.00 91.88 99 GLN A C 1
ATOM 782 O O . GLN A 1 99 ? 1.817 -2.171 -15.428 1.00 91.88 99 GLN A O 1
ATOM 787 N N . ALA A 1 100 ? 0.840 -3.699 -14.127 1.00 94.12 100 ALA A N 1
ATOM 788 C CA . ALA A 1 100 ? 2.107 -4.179 -13.578 1.00 94.12 100 ALA A CA 1
ATOM 789 C C . ALA A 1 100 ? 2.868 -5.017 -14.619 1.00 94.12 100 ALA A C 1
ATOM 791 O O . ALA A 1 100 ? 2.245 -5.673 -15.453 1.00 94.12 100 ALA A O 1
ATOM 792 N N . ALA A 1 101 ? 4.199 -5.023 -14.547 1.00 94.44 101 ALA A N 1
ATOM 793 C CA . ALA A 1 101 ? 5.029 -5.895 -15.369 1.00 94.44 101 ALA A CA 1
ATOM 794 C C . ALA A 1 101 ? 4.625 -7.367 -15.166 1.00 94.44 101 ALA A C 1
ATOM 796 O O . ALA A 1 101 ? 4.475 -7.830 -14.028 1.00 94.44 101 ALA A O 1
ATOM 797 N N . GLU A 1 102 ? 4.435 -8.092 -16.267 1.00 89.12 102 GLU A N 1
ATOM 798 C CA . GLU A 1 102 ? 4.057 -9.511 -16.232 1.00 89.12 102 GLU A CA 1
ATOM 799 C C . GLU A 1 102 ? 5.250 -10.393 -15.850 1.00 89.12 102 GLU A C 1
ATOM 801 O O . GLU A 1 102 ? 5.089 -11.345 -15.091 1.00 89.12 102 GLU A O 1
ATOM 806 N N . ASP A 1 103 ? 6.451 -10.021 -16.297 1.00 83.50 103 ASP A N 1
ATOM 807 C CA . ASP A 1 103 ? 7.679 -10.744 -15.987 1.00 83.50 103 ASP A CA 1
ATOM 808 C C . ASP A 1 103 ? 8.034 -10.622 -14.498 1.00 83.50 103 ASP A C 1
ATOM 810 O O . ASP A 1 103 ? 8.189 -9.526 -13.950 1.00 83.50 103 ASP A O 1
ATOM 814 N N . GLU A 1 104 ? 8.198 -11.765 -13.831 1.00 77.50 104 GLU A N 1
ATOM 815 C CA . GLU A 1 104 ? 8.611 -11.803 -12.424 1.00 77.50 104 GLU A CA 1
ATOM 816 C C . GLU A 1 104 ? 10.080 -11.389 -12.240 1.00 77.50 104 GLU A C 1
ATOM 818 O O . GLU A 1 104 ? 10.425 -10.793 -11.221 1.00 77.50 104 GLU A O 1
ATOM 823 N N . ALA A 1 105 ? 10.933 -11.660 -13.234 1.00 84.69 105 ALA A N 1
ATOM 824 C CA . ALA A 1 105 ? 12.376 -11.434 -13.178 1.00 84.69 105 ALA A CA 1
ATOM 825 C C . ALA A 1 105 ? 12.908 -10.853 -14.506 1.00 84.69 105 ALA A C 1
ATOM 827 O O . ALA A 1 105 ? 13.413 -11.601 -15.347 1.00 84.69 105 ALA A O 1
ATOM 828 N N . PRO A 1 106 ? 12.795 -9.530 -14.724 1.00 90.12 106 PRO A N 1
ATOM 829 C CA . PRO A 1 106 ? 13.400 -8.874 -15.883 1.00 90.12 106 PRO A CA 1
ATOM 830 C C . PRO A 1 106 ? 14.933 -8.977 -15.860 1.00 90.12 106 PRO A C 1
ATOM 832 O O . PRO A 1 106 ? 15.546 -9.099 -14.798 1.00 90.12 106 PRO A O 1
ATOM 835 N N . SER A 1 107 ? 15.569 -8.890 -17.031 1.00 92.69 107 SER A N 1
ATOM 836 C CA . SER A 1 107 ? 17.031 -8.974 -17.172 1.00 92.69 107 SER A CA 1
ATOM 837 C C . SER A 1 107 ? 17.755 -7.757 -16.591 1.00 92.69 107 SER A C 1
ATOM 839 O O . SER A 1 107 ? 18.906 -7.866 -16.166 1.00 92.69 107 SER A O 1
ATOM 841 N N . TRP A 1 108 ? 17.074 -6.611 -16.530 1.00 94.50 108 TRP A N 1
ATOM 842 C CA . TRP A 1 108 ? 17.511 -5.436 -15.784 1.00 94.50 108 TRP A CA 1
ATOM 843 C C . TRP A 1 108 ? 16.316 -4.596 -15.319 1.00 94.50 108 TRP A C 1
ATOM 845 O O . TRP A 1 108 ? 15.204 -4.700 -15.835 1.00 94.50 108 TRP A O 1
ATOM 855 N N . GLN A 1 109 ? 16.544 -3.759 -14.309 1.00 95.69 109 GLN A N 1
ATOM 856 C CA . GLN A 1 109 ? 15.523 -2.909 -13.698 1.00 95.69 109 GLN A CA 1
ATOM 857 C C . GLN A 1 109 ? 16.035 -1.474 -13.579 1.00 95.69 109 GLN A C 1
ATOM 859 O O . GLN A 1 109 ? 17.243 -1.237 -13.511 1.00 95.69 109 GLN A O 1
ATOM 864 N N . VAL A 1 110 ? 15.117 -0.512 -13.517 1.00 96.06 110 VAL A N 1
ATOM 865 C CA . VAL A 1 110 ? 15.441 0.908 -13.334 1.00 96.06 110 VAL A CA 1
ATOM 866 C C . VAL A 1 110 ? 14.464 1.567 -12.369 1.00 96.06 110 VAL A C 1
ATOM 868 O O . VAL A 1 110 ? 13.272 1.264 -12.376 1.00 96.06 110 VAL A O 1
ATOM 871 N N . LEU A 1 111 ? 14.962 2.481 -11.534 1.00 95.81 111 LEU A N 1
ATOM 872 C CA . LEU A 1 111 ? 14.108 3.378 -10.760 1.00 95.81 111 LEU A CA 1
ATOM 873 C C . LEU A 1 111 ? 13.710 4.567 -11.635 1.00 95.81 111 LEU A C 1
ATOM 875 O O . LEU A 1 111 ? 14.565 5.317 -12.102 1.00 95.81 111 LEU A O 1
ATOM 879 N N . TYR A 1 112 ? 12.411 4.730 -11.855 1.00 95.06 112 TYR A N 1
ATOM 880 C CA . TYR A 1 112 ? 11.846 5.775 -12.695 1.00 95.06 112 TYR A CA 1
ATOM 881 C C . TYR A 1 112 ? 10.503 6.246 -12.140 1.00 95.06 112 TYR A C 1
ATOM 883 O O . TYR A 1 112 ? 9.620 5.447 -11.818 1.00 95.06 112 TYR A O 1
ATOM 891 N N . THR A 1 113 ? 10.335 7.562 -12.061 1.00 94.06 113 THR A N 1
ATOM 892 C CA . THR A 1 113 ? 9.106 8.197 -11.594 1.00 94.06 113 THR A CA 1
ATOM 893 C C . THR A 1 113 ? 8.844 9.493 -12.353 1.00 94.06 113 THR A C 1
ATOM 895 O O . THR A 1 113 ? 9.777 10.114 -12.853 1.00 94.06 113 THR A O 1
ATOM 898 N N . THR A 1 114 ? 7.575 9.884 -12.416 1.00 91.50 114 THR A N 1
ATOM 899 C CA . THR A 1 114 ? 7.086 11.177 -12.922 1.00 91.50 114 THR A CA 1
ATOM 900 C C . THR A 1 114 ? 5.947 11.640 -12.022 1.00 91.50 114 THR A C 1
ATOM 902 O O . THR A 1 114 ? 5.320 10.796 -11.368 1.00 91.50 114 THR A O 1
ATOM 905 N N . TYR A 1 115 ? 5.635 12.937 -11.981 1.00 88.00 115 TYR A N 1
ATOM 906 C CA . TYR A 1 115 ? 4.485 13.425 -11.198 1.00 88.00 115 TYR A CA 1
ATOM 907 C C . TYR A 1 115 ? 3.136 12.865 -11.699 1.00 88.00 115 TYR A C 1
ATOM 909 O O . TYR A 1 115 ? 2.175 12.773 -10.940 1.00 88.00 115 TYR A O 1
ATOM 917 N N . VAL A 1 116 ? 3.070 12.441 -12.967 1.00 86.88 116 VAL A N 1
ATOM 918 C CA . VAL A 1 116 ? 1.844 11.962 -13.629 1.00 86.88 116 VAL A CA 1
ATOM 919 C C . VAL A 1 116 ? 1.435 10.560 -13.165 1.00 86.88 116 VAL A C 1
ATOM 921 O O . VAL A 1 116 ? 0.248 10.251 -13.073 1.00 86.88 116 VAL A O 1
ATOM 924 N N . HIS A 1 117 ? 2.399 9.678 -12.886 1.00 87.25 117 HIS A N 1
ATOM 925 C CA . HIS A 1 117 ? 2.113 8.259 -12.668 1.00 87.25 117 HIS A CA 1
ATOM 926 C C . HIS A 1 117 ? 2.065 7.882 -11.184 1.00 87.25 117 HIS A C 1
ATOM 928 O O . HIS A 1 117 ? 3.069 7.938 -10.473 1.00 87.25 117 HIS A O 1
ATOM 934 N N . THR A 1 118 ? 0.921 7.359 -10.737 1.00 89.12 118 THR A N 1
ATOM 935 C CA . THR A 1 118 ? 0.776 6.743 -9.407 1.00 89.12 118 THR A CA 1
ATOM 936 C C . THR A 1 118 ? 0.951 5.232 -9.509 1.00 89.12 118 THR A C 1
ATOM 938 O O . THR A 1 118 ? 0.002 4.479 -9.694 1.00 89.12 118 THR A O 1
ATOM 941 N N . CYS A 1 119 ? 2.197 4.777 -9.430 1.00 93.94 119 CYS A N 1
ATOM 942 C CA . CYS A 1 119 ? 2.558 3.368 -9.574 1.00 93.94 119 CYS A CA 1
ATOM 943 C C . CYS A 1 119 ? 3.883 3.063 -8.867 1.00 93.94 119 CYS A C 1
ATOM 945 O O . CYS A 1 119 ? 4.488 3.953 -8.266 1.00 93.94 119 CYS A O 1
ATOM 947 N N . SER A 1 120 ? 4.335 1.808 -8.936 1.00 95.44 120 SER A N 1
ATOM 948 C CA . SER A 1 120 ? 5.661 1.453 -8.429 1.00 95.44 120 SER A CA 1
ATOM 949 C C . SER A 1 120 ? 6.763 2.215 -9.184 1.00 95.44 12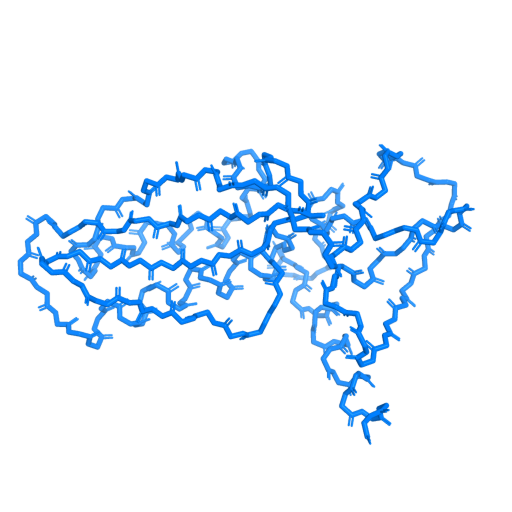0 SER A C 1
ATOM 951 O O . SER A 1 120 ? 6.726 2.266 -10.418 1.00 95.44 120 SER A O 1
ATOM 953 N N . PRO A 1 121 ? 7.759 2.776 -8.475 1.00 95.50 121 PRO A N 1
ATOM 954 C CA . PRO A 1 121 ? 8.896 3.444 -9.099 1.00 95.50 121 PRO A CA 1
ATOM 955 C C . PRO A 1 121 ? 9.917 2.465 -9.695 1.00 95.50 121 PRO A C 1
ATOM 957 O O . PRO A 1 121 ? 10.778 2.885 -10.460 1.00 95.50 121 PRO A O 1
ATOM 960 N N . LEU A 1 122 ? 9.857 1.175 -9.357 1.00 96.12 122 LEU A N 1
ATOM 961 C CA . LEU A 1 122 ? 10.721 0.159 -9.955 1.00 96.12 122 LEU A CA 1
ATOM 962 C C . LEU A 1 122 ? 10.119 -0.297 -11.285 1.00 96.12 122 LEU A C 1
ATOM 964 O O . LEU A 1 122 ? 8.969 -0.728 -11.311 1.00 96.12 122 LEU A O 1
ATOM 968 N N . ARG A 1 123 ? 10.868 -0.204 -12.384 1.00 96.19 123 ARG A N 1
ATOM 969 C CA . ARG A 1 123 ? 10.412 -0.553 -13.738 1.00 96.19 123 ARG A CA 1
ATOM 970 C C . ARG A 1 123 ? 11.229 -1.693 -14.333 1.00 96.19 123 ARG A C 1
ATOM 972 O O . ARG A 1 123 ? 12.432 -1.784 -14.086 1.00 96.19 123 ARG A O 1
ATOM 979 N N . SER A 1 124 ? 10.578 -2.521 -15.152 1.00 96.12 124 SER A N 1
ATOM 980 C CA . SER A 1 124 ? 11.268 -3.470 -16.037 1.00 96.12 124 SER A CA 1
ATOM 981 C C . SER A 1 124 ? 12.058 -2.690 -17.078 1.00 96.12 124 SER A C 1
ATOM 983 O O . SER A 1 124 ? 11.553 -1.734 -17.663 1.00 96.12 124 SER A O 1
ATOM 985 N N . 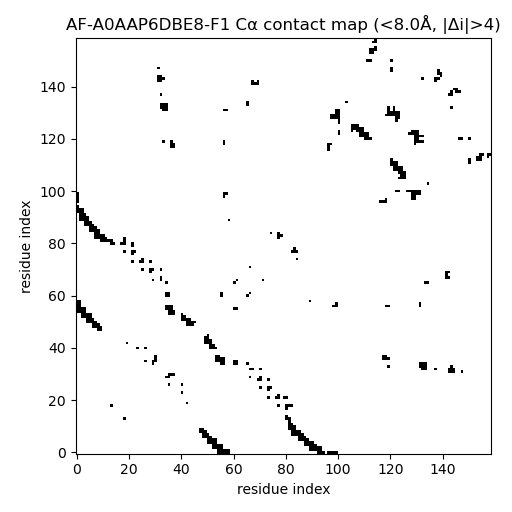GLY A 1 125 ? 13.298 -3.093 -17.315 1.00 95.12 125 GLY A N 1
ATOM 986 C CA . GLY A 1 125 ? 14.125 -2.483 -18.341 1.00 95.12 125 GLY A CA 1
ATOM 987 C C . GLY A 1 125 ? 13.656 -2.765 -19.771 1.00 95.12 125 GLY A C 1
ATOM 988 O O . GLY A 1 125 ? 13.880 -1.977 -20.683 1.00 95.12 125 GLY A O 1
ATOM 989 N N . GLU A 1 126 ? 12.968 -3.881 -19.976 1.00 94.31 126 GLU A N 1
ATOM 990 C CA . GLU A 1 126 ? 12.489 -4.343 -21.276 1.00 94.31 126 GLU A CA 1
ATOM 991 C C . GLU A 1 126 ? 11.199 -3.636 -21.692 1.00 94.31 126 GLU A C 1
ATOM 993 O O . GLU A 1 126 ? 11.031 -3.293 -22.861 1.00 94.31 126 GLU A O 1
ATOM 998 N N . THR A 1 127 ? 10.287 -3.424 -20.740 1.00 94.62 127 THR A N 1
ATOM 999 C CA . THR A 1 127 ? 8.923 -2.941 -21.020 1.00 94.62 127 THR A CA 1
ATOM 1000 C C . THR A 1 127 ? 8.614 -1.573 -20.421 1.00 94.62 127 THR A C 1
ATOM 1002 O O . THR A 1 127 ? 7.606 -0.970 -20.777 1.00 94.62 127 THR A O 1
ATOM 1005 N N . LEU A 1 128 ? 9.442 -1.086 -19.487 1.00 93.88 128 LEU A N 1
ATOM 1006 C CA . LEU A 1 128 ? 9.176 0.075 -18.624 1.00 93.88 128 LEU A CA 1
ATOM 1007 C C . LEU A 1 128 ? 7.898 -0.030 -17.769 1.00 93.88 128 LEU A C 1
ATOM 1009 O O . LEU A 1 128 ? 7.527 0.925 -17.073 1.00 93.88 128 LEU A O 1
ATOM 1013 N N . LEU A 1 129 ? 7.252 -1.199 -17.737 1.00 95.62 129 LEU A N 1
ATOM 1014 C CA . LEU A 1 129 ? 6.100 -1.442 -16.879 1.00 95.62 129 LEU A CA 1
ATOM 1015 C C . LEU A 1 129 ? 6.520 -1.476 -15.396 1.00 95.62 129 LEU A C 1
ATOM 1017 O O . LEU A 1 129 ? 7.625 -1.926 -15.069 1.00 95.62 129 LEU A O 1
ATOM 1021 N N . PRO A 1 130 ? 5.665 -0.980 -14.483 1.00 96.06 130 PRO A N 1
ATOM 1022 C CA . PRO A 1 130 ? 5.935 -0.952 -13.052 1.00 96.06 130 PRO A CA 1
ATOM 1023 C C . PRO A 1 130 ? 5.976 -2.359 -12.446 1.00 96.06 130 PRO A C 1
ATOM 1025 O O . PRO A 1 130 ? 5.054 -3.153 -12.607 1.00 96.06 130 PRO A O 1
ATOM 1028 N N . ILE A 1 131 ? 7.025 -2.644 -11.682 1.00 96.50 131 ILE A N 1
ATOM 1029 C CA . ILE A 1 131 ? 7.227 -3.888 -10.937 1.00 96.50 131 ILE A CA 1
ATOM 1030 C C . ILE A 1 131 ? 6.757 -3.665 -9.497 1.00 96.50 131 ILE A C 1
ATOM 1032 O O . ILE A 1 131 ? 7.290 -2.778 -8.826 1.00 96.50 131 ILE A O 1
ATOM 1036 N N . PRO A 1 132 ? 5.793 -4.440 -8.976 1.00 96.44 132 PRO A N 1
ATOM 1037 C CA . PRO A 1 132 ? 5.376 -4.342 -7.578 1.00 96.44 132 PRO A CA 1
ATOM 1038 C C . PRO A 1 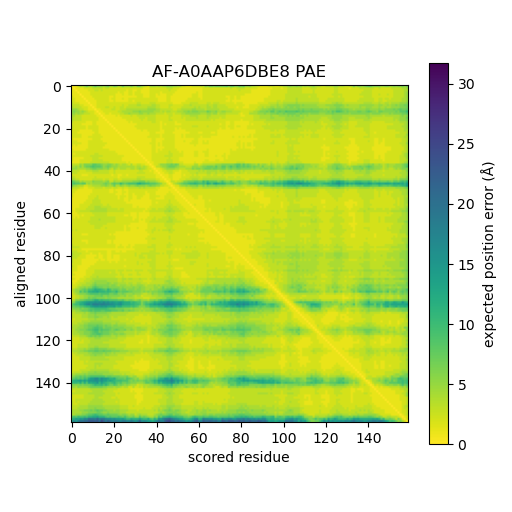132 ? 6.567 -4.555 -6.629 1.00 96.44 132 PRO A C 1
ATOM 1040 O O . PRO A 1 132 ? 7.302 -5.532 -6.766 1.00 96.44 132 PRO A O 1
ATOM 1043 N N . LEU A 1 133 ? 6.776 -3.650 -5.664 1.00 96.31 133 LEU A N 1
ATOM 1044 C CA . LEU A 1 133 ? 7.999 -3.676 -4.846 1.00 96.31 133 LEU A CA 1
ATOM 1045 C C . LEU A 1 133 ? 8.102 -4.936 -3.978 1.00 96.31 133 LEU A C 1
ATOM 1047 O O . LEU A 1 133 ? 9.194 -5.475 -3.845 1.00 96.31 133 LEU A O 1
ATOM 1051 N N . TYR A 1 134 ? 6.979 -5.468 -3.477 1.00 95.88 134 TYR A N 1
ATOM 1052 C CA . TYR A 1 134 ? 6.954 -6.709 -2.688 1.00 95.88 134 TYR A CA 1
ATOM 1053 C C . TYR A 1 134 ? 7.439 -7.954 -3.451 1.00 95.88 134 TYR A C 1
ATOM 1055 O O . TYR A 1 134 ? 7.620 -8.998 -2.829 1.00 95.88 134 TYR A O 1
ATOM 1063 N N . ARG A 1 135 ? 7.624 -7.889 -4.781 1.00 94.81 135 ARG A N 1
ATOM 1064 C CA . ARG A 1 135 ? 8.254 -8.974 -5.555 1.00 94.81 135 ARG A CA 1
ATOM 1065 C C . ARG A 1 135 ? 9.776 -9.024 -5.379 1.00 94.81 135 ARG A C 1
ATOM 1067 O O . ARG A 1 135 ? 10.391 -10.005 -5.777 1.00 94.81 135 ARG A O 1
ATOM 1074 N N . ASN A 1 136 ? 10.381 -7.980 -4.813 1.00 93.00 136 ASN A N 1
ATOM 1075 C CA . ASN A 1 136 ? 11.814 -7.897 -4.554 1.00 93.00 136 ASN A CA 1
ATOM 1076 C C . ASN A 1 136 ? 12.078 -7.853 -3.049 1.00 93.00 136 ASN A C 1
ATOM 1078 O O . ASN A 1 136 ? 11.250 -7.366 -2.270 1.00 93.00 136 ASN A O 1
ATOM 1082 N N . ASP A 1 137 ? 13.266 -8.311 -2.663 1.00 92.25 137 ASP A N 1
ATOM 1083 C CA . ASP A 1 137 ? 13.722 -8.225 -1.282 1.00 92.25 137 ASP A CA 1
ATOM 1084 C C . ASP A 1 137 ? 13.730 -6.763 -0.796 1.00 92.25 137 ASP A C 1
ATOM 1086 O O . ASP A 1 137 ? 14.084 -5.854 -1.557 1.00 92.25 137 ASP A O 1
ATOM 1090 N N . PRO A 1 138 ? 13.337 -6.508 0.464 1.00 90.94 138 PRO A N 1
ATOM 1091 C CA . PRO A 1 138 ? 13.272 -5.160 1.017 1.00 90.94 138 PRO A CA 1
ATOM 1092 C C . PRO A 1 138 ? 14.642 -4.479 1.005 1.00 90.94 138 PRO A C 1
ATOM 1094 O O . PRO A 1 138 ? 15.658 -5.092 1.329 1.00 90.94 138 PRO A O 1
ATOM 1097 N N . THR A 1 139 ? 14.676 -3.179 0.700 1.00 82.75 139 THR A N 1
ATOM 1098 C CA . THR A 1 139 ? 15.950 -2.461 0.544 1.00 82.75 139 THR A CA 1
ATOM 1099 C C . THR A 1 139 ? 16.653 -2.187 1.872 1.00 82.75 139 THR A C 1
ATOM 1101 O O . THR A 1 139 ? 17.856 -2.398 1.995 1.00 82.75 139 THR A O 1
ATOM 1104 N N . LEU A 1 140 ? 15.929 -1.665 2.871 1.00 83.81 140 LEU A N 1
ATOM 1105 C CA . LEU A 1 140 ? 16.491 -1.291 4.173 1.00 83.81 140 LEU A CA 1
ATOM 1106 C C . LEU A 1 140 ? 15.420 -1.433 5.257 1.00 83.81 140 LEU A C 1
ATOM 1108 O O . LEU A 1 140 ? 14.300 -0.976 5.075 1.00 83.81 140 LEU A O 1
ATOM 1112 N N . ASN A 1 141 ? 15.779 -2.010 6.407 1.00 83.38 141 ASN A N 1
ATOM 1113 C CA . ASN A 1 141 ? 14.894 -2.172 7.572 1.00 83.38 141 ASN A CA 1
ATOM 1114 C C . ASN A 1 141 ? 13.615 -3.001 7.323 1.00 83.38 141 ASN A C 1
ATOM 1116 O O . ASN A 1 141 ? 12.646 -2.868 8.066 1.00 83.38 141 ASN A O 1
ATOM 1120 N N . GLY A 1 142 ? 13.622 -3.886 6.321 1.00 88.88 142 GLY A N 1
ATOM 1121 C CA . GLY A 1 142 ? 12.536 -4.846 6.095 1.00 88.88 142 GLY A CA 1
ATOM 1122 C C . GLY A 1 142 ? 11.345 -4.319 5.288 1.00 88.88 142 GLY A C 1
ATOM 1123 O O . GLY A 1 142 ? 10.346 -5.026 5.184 1.00 88.88 142 GLY A O 1
ATOM 1124 N N . ASP A 1 143 ? 11.442 -3.123 4.699 1.00 91.94 143 ASP A N 1
ATOM 1125 C CA . ASP A 1 143 ? 10.480 -2.605 3.721 1.00 91.94 143 ASP A CA 1
ATOM 1126 C C . ASP A 1 143 ? 11.172 -1.793 2.601 1.00 91.94 143 ASP A C 1
ATOM 1128 O O . ASP A 1 143 ? 12.404 -1.730 2.510 1.00 91.94 143 ASP A O 1
ATOM 1132 N N . HIS A 1 144 ? 10.367 -1.187 1.723 1.00 96.19 144 HIS A N 1
ATOM 1133 C CA . HIS A 1 144 ? 10.808 -0.355 0.599 1.00 96.19 144 HIS A CA 1
ATOM 1134 C C . HIS A 1 144 ? 10.569 1.142 0.844 1.00 96.19 144 HIS A C 1
ATOM 1136 O O . HIS A 1 144 ? 10.484 1.939 -0.097 1.00 96.19 144 HIS A O 1
ATOM 1142 N N . LYS A 1 145 ? 10.473 1.576 2.109 1.00 95.38 145 LYS A N 1
ATOM 1143 C CA . LYS A 1 145 ? 10.177 2.972 2.469 1.00 95.38 145 LYS A CA 1
ATOM 1144 C C . LYS A 1 145 ? 11.168 3.963 1.867 1.00 95.38 145 LYS A C 1
ATOM 1146 O O . LYS A 1 145 ? 10.763 5.057 1.482 1.00 95.38 145 LYS A O 1
ATOM 1151 N N . ALA A 1 146 ? 12.448 3.601 1.780 1.00 94.88 146 ALA A N 1
ATOM 1152 C CA . ALA A 1 146 ? 13.476 4.450 1.177 1.00 94.88 146 ALA A CA 1
ATOM 1153 C C . ALA A 1 146 ? 13.194 4.721 -0.311 1.00 94.88 146 ALA A C 1
ATOM 1155 O O . ALA A 1 146 ? 13.258 5.867 -0.747 1.00 94.88 146 ALA A O 1
ATOM 1156 N N . VAL A 1 147 ? 12.796 3.688 -1.059 1.00 95.50 147 VAL A N 1
ATOM 1157 C CA . VAL A 1 147 ? 12.439 3.784 -2.483 1.00 95.50 147 VAL A CA 1
ATOM 1158 C C . VAL A 1 147 ? 11.175 4.625 -2.677 1.00 95.50 147 VAL A C 1
ATOM 1160 O O . VAL A 1 147 ? 11.125 5.496 -3.543 1.00 95.50 147 VAL A O 1
ATOM 1163 N N . ILE A 1 148 ? 10.166 4.425 -1.828 1.00 94.94 148 ILE A N 1
ATOM 1164 C CA . ILE A 1 148 ? 8.921 5.203 -1.860 1.00 94.94 148 ILE A CA 1
ATOM 1165 C C . ILE A 1 148 ? 9.148 6.681 -1.486 1.00 94.94 148 ILE A C 1
ATOM 1167 O O . ILE A 1 148 ? 8.496 7.576 -2.033 1.00 94.94 148 ILE A O 1
ATOM 1171 N N . LYS A 1 149 ? 10.069 6.965 -0.557 1.00 93.94 149 LYS A N 1
ATOM 1172 C CA . LYS A 1 149 ? 10.470 8.339 -0.222 1.00 93.94 149 LYS A CA 1
ATOM 1173 C C . LYS A 1 149 ? 11.224 9.003 -1.364 1.00 93.94 149 LYS A C 1
ATOM 1175 O O . LYS A 1 149 ? 10.838 10.101 -1.739 1.00 93.94 149 LYS A O 1
ATOM 1180 N N . TRP A 1 150 ? 12.197 8.308 -1.954 1.00 94.75 150 TRP A N 1
ATOM 1181 C CA . TRP A 1 150 ? 12.876 8.760 -3.167 1.00 94.75 150 TRP A CA 1
ATOM 1182 C C . TRP A 1 150 ? 11.849 9.138 -4.241 1.00 94.75 150 TRP A C 1
ATOM 1184 O O . TRP A 1 150 ? 11.846 10.268 -4.713 1.00 94.75 150 TRP A O 1
ATOM 1194 N N . GLN A 1 151 ? 10.889 8.255 -4.535 1.00 94.81 151 GLN A N 1
ATOM 1195 C CA . GLN A 1 151 ? 9.825 8.540 -5.503 1.00 94.81 151 GLN A CA 1
ATOM 1196 C C . GLN A 1 151 ? 9.088 9.846 -5.180 1.00 94.81 151 GLN A C 1
ATOM 1198 O O . GLN A 1 151 ? 8.901 10.692 -6.047 1.00 94.81 151 GLN A O 1
ATOM 1203 N N . THR A 1 152 ? 8.688 9.997 -3.919 1.00 92.44 152 THR A N 1
ATOM 1204 C CA . THR A 1 152 ? 7.928 11.148 -3.429 1.00 92.44 152 THR A CA 1
ATOM 1205 C C . THR A 1 152 ? 8.714 12.458 -3.553 1.00 92.44 152 THR A C 1
ATOM 1207 O O . THR A 1 152 ? 8.145 13.476 -3.936 1.00 92.44 152 THR A O 1
ATOM 1210 N N . GLU A 1 153 ? 10.005 12.434 -3.227 1.00 93.31 153 GLU A N 1
ATOM 1211 C CA . GLU A 1 153 ? 10.898 13.595 -3.292 1.00 93.31 153 GLU A CA 1
ATOM 1212 C C . GLU A 1 153 ? 11.136 14.033 -4.740 1.00 93.31 153 GLU A C 1
ATOM 1214 O O . GLU A 1 153 ? 11.023 15.216 -5.043 1.00 93.31 153 GLU A O 1
ATOM 1219 N N . TRP A 1 154 ? 11.385 13.087 -5.650 1.00 91.75 154 TRP A N 1
ATOM 1220 C CA . TRP A 1 154 ? 11.600 13.402 -7.065 1.00 91.75 154 TRP A CA 1
ATOM 1221 C C . TRP A 1 154 ? 10.329 13.879 -7.766 1.00 91.75 154 TRP A C 1
ATOM 1223 O O . TRP A 1 154 ? 10.399 14.813 -8.557 1.00 91.75 154 TRP A O 1
ATOM 1233 N N . GLN A 1 155 ? 9.166 13.302 -7.445 1.00 92.44 155 GLN A N 1
ATOM 1234 C CA . GLN A 1 155 ? 7.882 13.782 -7.971 1.00 92.44 155 GLN A CA 1
ATOM 1235 C C . GLN A 1 155 ? 7.583 15.224 -7.547 1.00 92.44 155 GLN A C 1
ATOM 1237 O O . GLN A 1 155 ? 7.032 15.974 -8.338 1.00 92.44 155 GLN A O 1
ATOM 1242 N N . ALA A 1 156 ? 7.974 15.626 -6.333 1.00 88.00 156 ALA A N 1
ATOM 1243 C CA . ALA A 1 156 ? 7.776 16.994 -5.853 1.00 88.00 156 ALA A CA 1
ATOM 1244 C C . ALA A 1 156 ? 8.674 18.033 -6.554 1.00 88.00 156 ALA A C 1
ATOM 1246 O O . ALA A 1 156 ? 8.419 19.226 -6.442 1.00 88.00 156 ALA A O 1
ATOM 1247 N N . CYS A 1 157 ? 9.738 17.601 -7.240 1.00 87.31 157 CYS A N 1
ATOM 1248 C CA . CYS A 1 157 ? 10.592 18.470 -8.055 1.00 87.31 157 CYS A CA 1
ATOM 1249 C C . CYS A 1 157 ? 10.165 18.534 -9.532 1.00 87.31 157 CYS A C 1
ATOM 1251 O O . CYS A 1 157 ? 10.729 19.329 -10.281 1.00 87.31 157 CYS A O 1
ATOM 1253 N N . ASP A 1 158 ? 9.246 17.661 -9.948 1.00 79.12 158 ASP A N 1
ATOM 1254 C CA . ASP A 1 158 ? 8.726 17.535 -11.318 1.00 79.12 158 ASP A CA 1
ATOM 1255 C C . ASP A 1 158 ? 7.398 18.310 -11.505 1.00 79.12 158 ASP A C 1
ATOM 1257 O O . ASP A 1 158 ? 6.935 18.476 -12.631 1.00 79.12 158 ASP A O 1
ATOM 1261 N N . GLU A 1 159 ? 6.801 18.791 -10.404 1.00 62.38 159 GLU A N 1
ATOM 1262 C CA . GLU A 1 159 ? 5.616 19.672 -10.347 1.00 62.38 159 GLU A CA 1
ATOM 1263 C C . GLU A 1 159 ? 6.001 21.161 -10.422 1.00 62.38 159 GLU A C 1
ATOM 1265 O O . GLU A 1 159 ? 5.346 21.897 -11.199 1.00 62.38 159 GLU A O 1
#

Mean predicted aligned error: 3.42 Å

Nearest PDB structures (foldseek):
  4zos-assembly1_C  TM=6.922E-01  e=2.083E-03  Yersinia enterocolitica subsp. enterocolitica 8081
  3e8o-assembly1_B  TM=5.838E-01  e=4.902E-04  Deinococcus radiodurans
  2gff-assembly1_A  TM=5.983E-01  e=7.149E-04  Yersinia pestis
  2omo-assembly4_E  TM=6.207E-01  e=2.679E-03  Nitrosomonas europaea
  5b0b-assembly2_D  TM=6.357E-01  e=1.768E-02  Cannabis sativa

Radius of gyration: 15.95 Å; Cα contacts (8 Å, |Δi|>4): 288; chains: 1; bounding box: 40×34×43 Å

Foldseek 3Di:
DFKKKWKKAFPDDFDPVLQVVLVVQLQVQLVQQLQFWDDDWDWDDDPRMIMTITDGLDPCSVPPVLHWPSNVVSQVSCVVRRIHRIDMDTPTDDPLAFHADPDLDAPDWDQQEELRHGHARIARPVPRGHHRNSSDAADPPRGNNVSVVVRVVVNVVRD

Secondary structure (DSSP, 8-state):
-EEEEEEEEBSS---HHHHHHHHHHHHHHHHHTTSSB-S---EEEETTEEEEEEEESSTTTTSGGG--HHHHHHHHHGGGGTBPPPEEEEEEE-TTSPPPPS-SS-S-EEE---TT--S-SEEETTT-PBPPGGGS--SBTTBSHHHHHHHHHHHTTT-

pLDDT: mean 94.28, std 4.84, range [62.38, 98.44]

Solvent-accessible surface area (backbone atoms only — not comparable to full-atom values): 8804 Å² total; per-residue (Å²): 37,23,36,33,38,36,39,34,44,56,84,51,90,68,50,74,68,44,40,52,52,32,52,50,50,34,52,51,34,33,34,28,36,33,31,33,48,72,91,77,69,66,75,46,80,53,101,76,34,36,36,34,64,44,37,18,50,45,95,63,40,80,41,74,91,56,54,36,71,62,34,52,52,31,56,60,44,24,51,83,31,24,29,48,80,63,48,79,43,83,74,45,71,43,88,90,45,66,57,48,44,84,68,90,76,61,97,46,71,45,82,54,79,51,66,87,61,81,64,49,39,41,20,31,62,88,73,63,27,26,34,51,48,54,80,47,82,53,79,60,97,64,26,34,46,69,61,55,46,50,45,53,56,55,26,68,74,65,111

Sequence (159 aa):
MYVVELQFECFDNTTVSAVDKAINGLMDALRYNGQVLGREFPIVMGDGEFFVRVVCPEQDSLHPRYHSDFVKVCMNRLSDASLLAPKMRMLGRDLNSEQAAEDEAPSWQVLYTTYVHTCSPLRSGETLLPIPLYRNDPTLNGDHKAVIKWQTEWQACDE